Protein AF-A0A915ZK61-F1 (afdb_monomer_lite)

Structure (mmCIF, N/CA/C/O backbone):
data_AF-A0A915ZK61-F1
#
_entry.id   AF-A0A915ZK61-F1
#
loop_
_atom_site.group_PDB
_atom_site.id
_atom_site.type_symbol
_atom_site.label_atom_id
_atom_site.label_alt_id
_atom_site.label_comp_id
_atom_site.label_asym_id
_atom_site.label_entity_id
_atom_site.label_seq_id
_atom_site.pdbx_PDB_ins_code
_atom_site.Cartn_x
_atom_site.Cartn_y
_atom_site.Cartn_z
_atom_site.occupancy
_atom_site.B_iso_or_equiv
_atom_site.auth_seq_id
_atom_site.auth_comp_id
_atom_site.auth_asym_id
_atom_site.auth_atom_id
_atom_site.pdbx_PDB_model_num
ATOM 1 N N . MET A 1 1 ? 5.274 -17.375 20.331 1.00 29.14 1 MET A N 1
ATOM 2 C CA . MET A 1 1 ? 4.907 -16.038 19.826 1.00 29.14 1 MET A CA 1
ATOM 3 C C . MET A 1 1 ? 5.538 -15.903 18.450 1.00 29.14 1 MET A C 1
ATOM 5 O O . MET A 1 1 ? 6.717 -15.604 18.362 1.00 29.14 1 MET A O 1
ATOM 9 N N . ALA A 1 2 ? 4.818 -16.296 17.400 1.00 23.20 2 ALA A N 1
ATOM 10 C CA . ALA A 1 2 ? 5.315 -16.210 16.030 1.00 23.20 2 ALA A CA 1
ATOM 11 C C . ALA A 1 2 ? 4.741 -14.930 15.417 1.00 23.20 2 ALA A C 1
ATOM 13 O O . ALA A 1 2 ? 3.568 -14.896 15.053 1.00 23.20 2 ALA A O 1
ATOM 14 N N . CYS A 1 3 ? 5.546 -13.868 15.374 1.00 29.58 3 CYS A N 1
ATOM 15 C CA . CYS A 1 3 ? 5.254 -12.721 14.522 1.00 29.58 3 CYS A CA 1
ATOM 16 C C . CYS A 1 3 ? 5.437 -13.195 13.081 1.00 29.58 3 CYS A C 1
ATOM 18 O O . CYS A 1 3 ? 6.565 -13.388 12.630 1.00 29.58 3 CYS A O 1
ATOM 20 N N . LEU A 1 4 ? 4.334 -13.447 12.377 1.00 30.41 4 LEU A N 1
ATOM 21 C CA . LEU A 1 4 ? 4.369 -13.606 10.928 1.00 30.41 4 LEU A CA 1
ATOM 22 C C . LEU A 1 4 ? 4.671 -12.226 10.335 1.00 30.41 4 LEU A C 1
ATOM 24 O O . LEU A 1 4 ? 3.764 -11.441 10.076 1.00 30.41 4 LEU A O 1
ATOM 28 N N . TYR A 1 5 ? 5.961 -11.933 10.175 1.00 35.56 5 TYR A N 1
ATOM 29 C CA . TYR A 1 5 ? 6.454 -10.869 9.312 1.00 35.56 5 TYR A CA 1
ATOM 30 C C . TYR A 1 5 ? 5.991 -11.184 7.888 1.00 35.56 5 TYR A C 1
ATOM 32 O O . TYR A 1 5 ? 6.559 -12.046 7.223 1.00 35.56 5 TYR A O 1
ATOM 40 N N . TYR A 1 6 ? 4.954 -10.502 7.412 1.00 38.72 6 TYR A N 1
ATOM 41 C CA . TYR A 1 6 ? 4.825 -10.291 5.978 1.00 38.72 6 TYR A CA 1
ATOM 42 C C . TYR A 1 6 ? 5.588 -9.013 5.676 1.00 38.72 6 TYR A C 1
ATOM 44 O O . TYR A 1 6 ? 5.065 -7.916 5.835 1.00 38.72 6 TYR A O 1
ATOM 52 N N . THR A 1 7 ? 6.856 -9.161 5.304 1.00 39.75 7 THR A N 1
ATOM 53 C CA . THR A 1 7 ? 7.629 -8.092 4.678 1.00 39.75 7 THR A CA 1
ATOM 54 C C . THR A 1 7 ? 6.931 -7.779 3.357 1.00 39.75 7 THR A C 1
ATOM 56 O O . THR A 1 7 ? 7.002 -8.558 2.409 1.00 39.75 7 THR A O 1
ATOM 59 N N . ILE A 1 8 ? 6.161 -6.692 3.320 1.00 45.03 8 ILE A N 1
ATOM 60 C CA . ILE A 1 8 ? 5.279 -6.355 2.190 1.00 45.03 8 ILE A CA 1
ATOM 61 C C . ILE A 1 8 ? 6.109 -5.960 0.952 1.00 45.03 8 ILE A C 1
ATOM 63 O O . ILE A 1 8 ? 5.572 -5.894 -0.152 1.00 45.03 8 ILE A O 1
ATOM 67 N N . ILE A 1 9 ? 7.427 -5.774 1.113 1.00 45.19 9 ILE A N 1
ATOM 68 C CA . ILE A 1 9 ? 8.371 -5.474 0.034 1.00 45.19 9 ILE A CA 1
ATOM 69 C C . ILE A 1 9 ? 9.619 -6.382 0.087 1.00 45.19 9 ILE A C 1
ATOM 71 O O . ILE A 1 9 ? 10.753 -5.914 0.037 1.00 45.19 9 ILE A O 1
ATOM 75 N N . THR A 1 10 ? 9.461 -7.704 0.187 1.00 47.31 10 THR A N 1
ATOM 76 C CA . THR A 1 10 ? 10.528 -8.624 -0.270 1.00 47.31 10 THR A CA 1
ATOM 77 C C . THR A 1 10 ? 10.504 -8.732 -1.794 1.00 47.31 10 THR A C 1
ATOM 79 O O . THR A 1 10 ? 9.443 -8.585 -2.401 1.00 47.31 10 THR A O 1
ATOM 82 N N . ALA A 1 11 ? 11.635 -9.041 -2.439 1.00 51.16 11 ALA A N 1
ATOM 83 C CA . ALA A 1 11 ? 11.685 -9.348 -3.880 1.00 51.16 11 ALA A CA 1
ATOM 84 C C . ALA A 1 11 ? 10.609 -10.379 -4.300 1.00 51.16 11 ALA A C 1
ATOM 86 O O . ALA A 1 11 ? 10.031 -10.305 -5.381 1.00 51.16 11 ALA A O 1
ATOM 87 N N . GLU A 1 12 ? 10.262 -11.281 -3.383 1.00 48.47 12 GLU A N 1
ATOM 88 C CA . GLU A 1 12 ? 9.195 -12.269 -3.524 1.00 48.47 12 GLU A CA 1
ATOM 89 C C . GLU A 1 12 ? 7.792 -11.642 -3.661 1.00 48.47 12 GLU A C 1
ATOM 91 O O . GLU A 1 12 ? 7.000 -12.088 -4.485 1.00 48.47 12 GLU A O 1
ATOM 96 N N . SER A 1 13 ? 7.487 -10.551 -2.951 1.00 51.62 13 SER A N 1
ATOM 97 C CA . SER A 1 13 ? 6.223 -9.809 -3.114 1.00 51.62 13 SER A CA 1
ATOM 98 C C . SER A 1 13 ? 6.107 -9.124 -4.486 1.00 51.62 13 SER A C 1
ATOM 100 O O . SER A 1 13 ? 5.014 -9.027 -5.050 1.00 51.62 13 SER A O 1
ATOM 102 N N . LEU A 1 14 ? 7.240 -8.695 -5.057 1.00 56.19 14 LEU A N 1
ATOM 103 C CA . LEU A 1 14 ? 7.306 -8.074 -6.381 1.00 56.19 14 LEU A CA 1
ATOM 104 C C . LEU A 1 14 ? 7.177 -9.102 -7.512 1.00 56.19 14 LEU A C 1
ATOM 106 O O . LEU A 1 14 ? 6.737 -8.735 -8.599 1.00 56.19 14 LEU A O 1
ATOM 110 N N . SER A 1 15 ? 7.458 -10.385 -7.249 1.00 60.44 15 SER A N 1
ATOM 111 C CA . SER A 1 15 ? 7.315 -11.470 -8.235 1.00 60.44 15 SER A CA 1
ATOM 112 C C . SER A 1 15 ? 5.877 -11.664 -8.741 1.00 60.44 15 SER A C 1
ATOM 114 O O . SER A 1 15 ? 5.665 -12.178 -9.837 1.00 60.44 15 SER A O 1
ATOM 116 N N . PHE A 1 16 ? 4.878 -11.200 -7.981 1.00 59.12 16 PHE A N 1
ATOM 117 C CA . PHE A 1 16 ? 3.465 -11.252 -8.367 1.00 59.12 16 PHE A CA 1
ATOM 118 C C . PHE A 1 16 ? 3.020 -10.063 -9.233 1.00 59.12 16 PHE A C 1
ATOM 120 O O . PHE A 1 16 ? 1.857 -10.011 -9.651 1.00 59.12 16 PHE A O 1
ATOM 127 N N . ARG A 1 17 ? 3.898 -9.085 -9.503 1.00 63.56 17 ARG A N 1
ATOM 128 C CA . ARG A 1 17 ? 3.565 -7.965 -10.391 1.00 63.56 17 ARG A CA 1
ATOM 129 C C . ARG A 1 17 ? 3.539 -8.424 -11.844 1.00 63.56 17 ARG A C 1
ATOM 131 O O . ARG A 1 17 ? 4.288 -9.297 -12.273 1.00 63.56 17 ARG A O 1
ATOM 138 N N . ARG A 1 18 ? 2.654 -7.804 -12.626 1.00 66.62 18 ARG A N 1
ATOM 139 C CA . ARG A 1 18 ? 2.658 -7.983 -14.078 1.00 66.62 18 ARG A CA 1
ATOM 140 C C . ARG A 1 18 ? 3.937 -7.366 -14.631 1.00 66.62 18 ARG A C 1
ATOM 142 O O . ARG A 1 18 ? 4.193 -6.192 -14.387 1.00 66.62 18 ARG A O 1
ATOM 149 N N . VAL A 1 19 ? 4.707 -8.170 -15.356 1.00 74.50 19 VAL A N 1
ATOM 150 C CA . VAL A 1 19 ? 5.895 -7.711 -16.079 1.00 74.50 19 VAL A CA 1
ATOM 151 C C . VAL A 1 19 ? 5.454 -6.764 -17.190 1.00 74.50 19 VAL A C 1
ATOM 153 O O . VAL A 1 19 ? 4.465 -7.039 -17.881 1.00 74.50 19 VAL A O 1
ATOM 156 N N . ASP A 1 20 ? 6.173 -5.656 -17.339 1.00 80.56 20 ASP A N 1
ATOM 157 C CA . ASP A 1 20 ? 5.897 -4.685 -18.387 1.00 80.56 20 ASP A CA 1
ATOM 158 C C . ASP A 1 20 ? 6.137 -5.270 -19.794 1.00 80.56 20 ASP A C 1
ATOM 160 O O . ASP A 1 20 ? 6.911 -6.217 -19.985 1.00 80.56 20 ASP A O 1
ATOM 164 N N . LYS A 1 21 ? 5.425 -4.737 -20.792 1.00 84.25 21 LYS A N 1
ATOM 165 C CA . LYS A 1 21 ? 5.489 -5.239 -22.170 1.00 84.25 21 LYS A CA 1
ATOM 166 C C . LYS A 1 21 ? 6.867 -5.031 -22.790 1.00 84.25 21 LYS A C 1
ATOM 168 O O . LYS A 1 21 ? 7.324 -5.938 -23.480 1.00 84.25 21 LYS A O 1
ATOM 173 N N . GLU A 1 22 ? 7.531 -3.914 -22.503 1.00 87.12 22 GLU A N 1
ATOM 174 C CA . GLU A 1 22 ? 8.856 -3.609 -23.058 1.00 87.12 22 GLU A CA 1
ATOM 175 C C . GLU A 1 22 ? 9.901 -4.613 -22.560 1.00 87.12 22 GLU A C 1
ATOM 177 O O . GLU A 1 22 ? 10.658 -5.189 -23.342 1.00 87.12 22 GLU A O 1
ATOM 182 N N . VAL A 1 23 ? 9.872 -4.918 -21.258 1.00 86.25 23 VAL A N 1
ATOM 183 C CA . VAL A 1 23 ? 10.745 -5.935 -20.654 1.00 86.25 23 VAL A CA 1
ATOM 184 C C . VAL A 1 23 ? 10.486 -7.298 -21.293 1.00 86.25 23 VAL A C 1
ATOM 186 O O . VAL A 1 23 ? 11.421 -8.007 -21.658 1.00 86.25 23 VAL A O 1
ATOM 189 N N . ARG A 1 24 ? 9.216 -7.667 -21.497 1.00 89.06 24 ARG A N 1
ATOM 190 C CA . ARG A 1 24 ? 8.872 -8.928 -22.165 1.00 89.06 24 ARG A CA 1
ATOM 191 C C . ARG A 1 24 ? 9.427 -8.996 -23.590 1.00 89.06 24 ARG A C 1
ATOM 193 O O . ARG A 1 24 ? 9.939 -10.045 -23.975 1.00 89.06 24 ARG A O 1
ATOM 200 N N . GLU A 1 25 ? 9.294 -7.931 -24.372 1.00 92.44 25 GLU A N 1
ATOM 201 C CA . GLU A 1 25 ? 9.797 -7.872 -25.750 1.00 92.44 25 GLU A CA 1
ATOM 202 C C . GLU A 1 25 ? 11.319 -8.012 -25.797 1.00 92.44 25 GLU A C 1
ATOM 204 O O . GLU A 1 25 ? 11.828 -8.827 -26.565 1.00 92.44 25 GLU A O 1
ATOM 209 N N . LYS A 1 26 ? 12.026 -7.346 -24.883 1.00 90.56 26 LYS A N 1
ATOM 210 C CA . LYS A 1 26 ? 13.478 -7.458 -24.736 1.00 90.56 26 LYS A CA 1
ATOM 211 C C . LYS A 1 26 ? 13.946 -8.887 -24.447 1.00 90.56 26 LYS A C 1
ATOM 213 O O . LYS A 1 26 ? 14.861 -9.388 -25.096 1.00 90.56 26 LYS A O 1
ATOM 218 N N . TYR A 1 27 ? 13.285 -9.592 -23.528 1.00 91.69 27 TYR A N 1
ATOM 219 C CA . TYR A 1 27 ? 13.593 -11.007 -23.277 1.00 91.69 27 TYR A CA 1
ATOM 220 C C . TYR A 1 27 ? 13.299 -11.890 -24.498 1.00 91.69 27 TYR A C 1
ATOM 222 O O . TYR A 1 27 ? 14.053 -12.819 -24.778 1.00 91.69 27 TYR A O 1
ATOM 230 N N . LEU A 1 28 ? 12.230 -11.603 -25.250 1.00 92.88 28 LEU A N 1
ATOM 231 C CA . LEU A 1 28 ? 11.926 -12.329 -26.487 1.00 92.88 28 LEU A CA 1
ATOM 232 C C . LEU A 1 28 ? 12.993 -12.115 -27.568 1.00 92.88 28 LEU A C 1
ATOM 234 O O . LEU A 1 28 ? 13.249 -13.044 -28.331 1.00 92.88 28 LEU A O 1
ATOM 238 N N . GLU A 1 29 ? 13.606 -10.934 -27.647 1.00 94.69 29 GLU A N 1
ATOM 239 C CA . GLU A 1 29 ? 14.750 -10.678 -28.531 1.00 94.69 29 GLU A CA 1
ATOM 240 C C . GLU A 1 29 ? 15.988 -11.460 -28.093 1.00 94.69 29 GLU A C 1
ATOM 242 O O . GLU A 1 29 ? 16.527 -12.218 -28.895 1.00 94.69 29 GLU A O 1
ATOM 247 N N . LEU A 1 30 ? 16.345 -11.419 -26.806 1.00 93.31 30 LEU A N 1
ATOM 248 C CA . LEU A 1 30 ? 17.466 -12.203 -26.272 1.00 93.31 30 LEU A CA 1
ATOM 249 C C . LEU A 1 30 ? 17.302 -13.706 -26.557 1.00 93.31 30 LEU A C 1
ATOM 251 O O . LEU A 1 30 ? 18.262 -14.392 -26.910 1.00 93.31 30 LEU A O 1
ATOM 255 N N . PHE A 1 31 ? 16.079 -14.234 -26.473 1.00 94.81 31 PHE A N 1
ATOM 256 C CA . PHE A 1 31 ? 15.812 -15.629 -26.836 1.00 94.81 31 PHE A CA 1
ATOM 257 C C . PHE A 1 31 ? 15.965 -15.909 -28.334 1.00 94.81 31 PHE A C 1
ATOM 259 O O . PHE A 1 31 ? 16.418 -16.996 -28.696 1.00 94.81 31 PHE A O 1
ATOM 266 N N . LYS A 1 32 ? 15.620 -14.959 -29.214 1.00 94.50 32 LYS A N 1
ATOM 267 C CA . LYS A 1 32 ? 15.866 -15.091 -30.662 1.00 94.50 32 LYS A CA 1
ATOM 268 C C . LYS A 1 32 ? 17.360 -15.089 -30.980 1.00 94.50 32 LYS A C 1
ATOM 270 O O . LYS A 1 32 ? 17.774 -15.826 -31.871 1.00 94.50 32 LYS A O 1
ATOM 275 N N . ASP A 1 33 ? 18.146 -14.347 -30.208 1.00 93.56 33 ASP A N 1
ATOM 276 C CA . ASP A 1 33 ? 19.605 -14.270 -30.334 1.00 93.56 33 ASP A CA 1
ATOM 277 C C . ASP A 1 33 ? 20.328 -15.494 -29.735 1.00 93.56 33 ASP A C 1
ATOM 279 O O . ASP A 1 33 ? 21.553 -15.600 -29.784 1.00 93.56 33 ASP A O 1
ATOM 283 N N . GLY A 1 34 ? 19.572 -16.467 -29.210 1.00 93.38 34 GLY A N 1
ATOM 284 C CA . GLY A 1 34 ? 20.092 -17.742 -28.720 1.00 93.38 34 GLY A CA 1
ATOM 285 C C . GLY A 1 34 ? 20.461 -17.746 -27.238 1.00 93.38 34 GLY A C 1
ATOM 286 O O . GLY A 1 34 ? 21.055 -18.717 -26.764 1.00 93.38 34 GLY A O 1
ATOM 287 N N . HIS A 1 35 ? 20.097 -16.707 -26.480 1.00 94.12 35 HIS A N 1
ATOM 288 C CA . HIS A 1 35 ? 20.297 -16.716 -25.037 1.00 94.12 35 HIS A CA 1
ATOM 289 C C . HIS A 1 35 ? 19.396 -17.755 -24.358 1.00 94.12 35 HIS A C 1
ATOM 291 O O . HIS A 1 35 ? 18.205 -17.888 -24.636 1.00 94.12 35 HIS A O 1
ATOM 297 N N . SER A 1 36 ? 19.969 -18.467 -23.392 1.00 94.12 36 SER A N 1
ATOM 298 C CA . SER A 1 36 ? 19.208 -19.232 -22.404 1.00 94.12 36 SER A CA 1
ATOM 299 C C . SER A 1 36 ? 18.469 -18.294 -21.432 1.00 94.12 36 SER A C 1
ATOM 301 O O . SER A 1 36 ? 18.888 -17.144 -21.271 1.00 94.12 36 SER A O 1
ATOM 303 N N . PRO A 1 37 ? 17.441 -18.774 -20.706 1.00 90.81 37 PRO A N 1
ATOM 304 C CA . PRO A 1 37 ? 16.779 -18.002 -19.650 1.00 90.81 37 PRO A CA 1
ATOM 305 C C . PRO A 1 37 ? 17.747 -17.396 -18.628 1.00 90.81 37 PRO A C 1
ATOM 307 O O . PRO A 1 37 ? 17.611 -16.229 -18.279 1.00 90.81 37 PRO A O 1
ATOM 310 N N . ALA A 1 38 ? 18.762 -18.156 -18.207 1.00 89.00 38 ALA A N 1
ATOM 311 C CA . ALA A 1 38 ? 19.761 -17.680 -17.254 1.00 89.00 38 ALA A CA 1
ATOM 312 C C . ALA A 1 38 ? 20.643 -16.577 -17.855 1.00 89.00 38 ALA A C 1
ATOM 314 O O . ALA A 1 38 ? 20.819 -15.528 -17.250 1.00 89.00 38 ALA A O 1
ATOM 315 N N . SER A 1 39 ? 21.160 -16.770 -19.073 1.00 90.44 39 SER A N 1
ATOM 316 C CA . SER A 1 39 ? 22.000 -15.753 -19.721 1.00 90.44 39 SER A CA 1
ATOM 317 C C . SER A 1 39 ? 21.226 -14.487 -20.088 1.00 90.44 39 SER A C 1
ATOM 319 O O . SER A 1 39 ? 21.786 -13.406 -19.995 1.00 90.44 39 SER A O 1
ATOM 321 N N . ALA A 1 40 ? 19.956 -14.604 -20.487 1.00 91.62 40 ALA A N 1
ATOM 322 C CA . ALA A 1 40 ? 19.115 -13.442 -20.766 1.00 91.62 40 ALA A CA 1
ATOM 323 C C . ALA A 1 40 ? 18.862 -12.619 -19.492 1.00 91.62 40 ALA A C 1
ATOM 325 O O . ALA A 1 40 ? 18.894 -11.394 -19.539 1.00 91.62 40 ALA A O 1
ATOM 326 N N . MET A 1 41 ? 18.671 -13.298 -18.354 1.00 89.31 41 MET A N 1
ATOM 327 C CA . MET A 1 41 ? 18.539 -12.655 -17.047 1.00 89.31 41 MET A CA 1
ATOM 328 C C . MET A 1 41 ? 19.805 -11.887 -16.667 1.00 89.31 41 MET A C 1
ATOM 330 O O . MET A 1 41 ? 19.709 -10.701 -16.378 1.00 89.31 41 MET A O 1
ATOM 334 N N . TYR A 1 42 ? 20.982 -12.517 -16.758 1.00 88.44 42 TYR A N 1
ATOM 335 C CA . TYR A 1 42 ? 22.250 -11.849 -16.440 1.00 88.44 42 TYR A CA 1
ATOM 336 C C . TYR A 1 42 ? 22.528 -10.642 -17.337 1.00 88.44 42 TYR A C 1
ATOM 338 O O . TYR A 1 42 ? 22.931 -9.599 -16.842 1.00 88.44 42 TYR A O 1
ATOM 346 N N . VAL A 1 43 ? 22.266 -10.751 -18.644 1.00 89.19 43 VAL A N 1
ATOM 347 C CA . VAL A 1 43 ? 22.421 -9.616 -19.570 1.00 89.19 43 VAL A CA 1
ATOM 348 C C . VAL A 1 43 ? 21.498 -8.466 -19.171 1.00 89.19 43 VAL A C 1
ATOM 350 O O . VAL A 1 43 ? 21.923 -7.315 -19.146 1.00 89.19 43 VAL A O 1
ATOM 353 N N . HIS A 1 44 ? 20.247 -8.768 -18.819 1.00 86.25 44 HIS A N 1
ATOM 354 C CA . HIS A 1 44 ? 19.302 -7.743 -18.401 1.00 86.25 44 HIS A CA 1
ATOM 355 C C . HIS A 1 44 ? 19.681 -7.092 -17.062 1.00 86.25 44 HIS A C 1
ATOM 357 O O . HIS A 1 44 ? 19.552 -5.876 -16.920 1.00 86.25 44 HIS A O 1
ATOM 363 N N . GLU A 1 45 ? 20.150 -7.883 -16.095 1.00 82.75 45 GLU A N 1
ATOM 364 C CA . GLU A 1 45 ? 20.662 -7.393 -14.811 1.00 82.75 45 GLU A CA 1
ATOM 365 C C . GLU A 1 45 ? 21.878 -6.481 -15.014 1.00 82.75 45 GLU A C 1
ATOM 367 O O . GLU A 1 45 ? 21.885 -5.359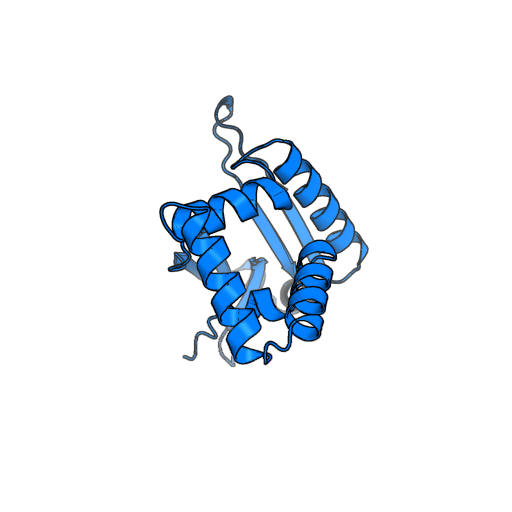 -14.509 1.00 82.75 45 GLU A O 1
ATOM 372 N N . ASP A 1 46 ? 22.859 -6.900 -15.817 1.00 85.12 46 ASP A N 1
ATOM 373 C CA . ASP A 1 46 ? 24.052 -6.102 -16.119 1.00 85.12 46 ASP A CA 1
ATOM 374 C C . ASP A 1 46 ? 23.693 -4.770 -16.789 1.00 85.12 46 ASP A C 1
ATOM 376 O O . ASP A 1 46 ? 24.230 -3.724 -16.429 1.00 85.12 46 ASP A O 1
ATOM 380 N N . GLU A 1 47 ? 22.752 -4.761 -17.733 1.00 85.12 47 GLU A N 1
ATOM 381 C CA . GLU A 1 47 ? 22.282 -3.523 -18.365 1.00 85.12 47 GLU A CA 1
ATOM 382 C C . GLU A 1 47 ? 21.588 -2.580 -17.375 1.00 85.12 47 GLU A C 1
ATOM 384 O O . GLU A 1 47 ? 21.774 -1.361 -17.453 1.00 85.12 47 GLU A O 1
ATOM 389 N N . LEU A 1 48 ? 20.800 -3.123 -16.439 1.00 78.94 48 LEU A N 1
ATOM 390 C CA . LEU A 1 48 ? 20.186 -2.334 -15.371 1.00 78.94 48 LEU A CA 1
ATOM 391 C C . LEU A 1 48 ? 21.270 -1.727 -14.476 1.00 78.94 48 LEU A C 1
ATOM 393 O O . LEU A 1 48 ? 21.248 -0.515 -14.255 1.00 78.94 48 LEU A O 1
ATOM 397 N N . HIS A 1 49 ? 22.261 -2.519 -14.057 1.00 75.44 49 HIS A N 1
ATOM 39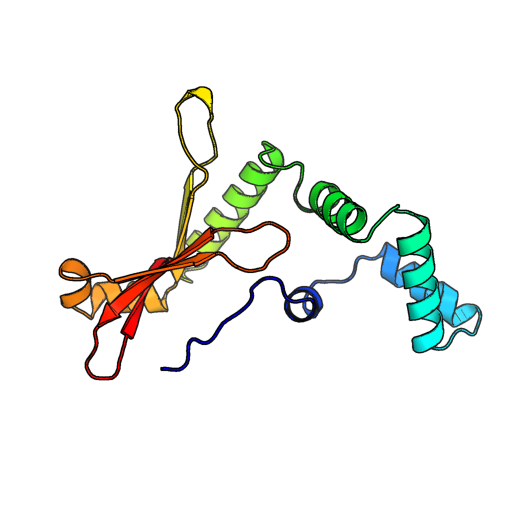8 C CA . HIS A 1 49 ? 23.394 -2.042 -13.261 1.00 75.44 49 HIS A CA 1
ATOM 399 C C . HIS A 1 49 ? 24.280 -1.039 -14.014 1.00 75.44 49 HIS A C 1
ATOM 401 O O . HIS A 1 49 ? 24.811 -0.128 -13.397 1.00 75.44 49 HIS A O 1
ATOM 407 N N . LEU A 1 50 ? 24.423 -1.136 -15.337 1.00 78.69 50 LEU A N 1
ATOM 408 C CA . LEU A 1 50 ? 25.158 -0.147 -16.138 1.00 78.69 50 LEU A CA 1
ATOM 409 C C . LEU A 1 50 ? 24.392 1.178 -16.287 1.00 78.69 50 LEU A C 1
ATOM 411 O O . LEU A 1 50 ? 24.999 2.228 -16.498 1.00 78.69 50 LEU A O 1
ATOM 415 N N . SER A 1 51 ? 23.061 1.148 -16.178 1.00 75.06 51 SER A N 1
ATOM 416 C CA . SER A 1 51 ? 22.199 2.332 -16.306 1.00 75.06 51 SER A CA 1
ATOM 417 C C . SER A 1 51 ? 22.089 3.185 -15.028 1.00 75.06 51 SER A C 1
ATOM 419 O O . SER A 1 51 ? 21.522 4.289 -15.054 1.00 75.06 51 SER A O 1
ATOM 421 N N . THR A 1 52 ? 22.611 2.686 -13.903 1.00 69.62 52 THR A N 1
ATOM 422 C CA . THR A 1 52 ? 22.515 3.308 -12.571 1.00 69.62 52 THR A CA 1
ATOM 423 C C . THR A 1 52 ? 23.793 3.119 -11.767 1.00 69.62 52 THR A C 1
ATOM 425 O O . THR A 1 52 ? 24.443 2.093 -11.865 1.00 69.62 52 THR A O 1
ATOM 428 N N . THR A 1 53 ? 24.151 4.081 -10.921 1.00 70.00 53 THR A N 1
ATOM 429 C CA . THR A 1 53 ? 25.421 4.030 -10.175 1.00 70.00 53 THR A CA 1
ATOM 430 C C . THR A 1 53 ? 25.364 3.045 -9.001 1.00 70.00 53 THR A C 1
ATOM 432 O O . THR A 1 53 ? 26.397 2.583 -8.520 1.00 70.00 53 THR A O 1
ATOM 435 N N . ASN A 1 54 ? 24.158 2.745 -8.509 1.00 73.62 54 ASN A N 1
ATOM 436 C CA . ASN A 1 54 ? 23.895 1.803 -7.427 1.00 73.62 54 ASN A CA 1
ATOM 437 C C . ASN A 1 54 ? 22.446 1.272 -7.490 1.00 73.62 54 ASN A C 1
ATOM 439 O O . ASN A 1 54 ? 21.566 1.885 -8.097 1.00 73.62 54 ASN A O 1
ATOM 443 N N . ASP A 1 55 ? 22.184 0.153 -6.810 1.00 70.75 55 ASP A N 1
ATOM 444 C CA . ASP A 1 55 ? 20.856 -0.489 -6.754 1.00 70.75 55 ASP A CA 1
ATOM 445 C C . ASP A 1 55 ? 19.783 0.414 -6.121 1.00 70.75 55 ASP A C 1
ATOM 447 O O . ASP A 1 55 ? 18.589 0.305 -6.399 1.00 70.75 55 ASP A O 1
ATOM 451 N N . GLN A 1 56 ? 20.217 1.343 -5.274 1.00 67.94 56 GLN A N 1
ATOM 452 C CA . GLN A 1 56 ? 19.370 2.314 -4.595 1.00 67.94 56 GLN A CA 1
ATOM 453 C C . GLN A 1 56 ? 18.761 3.331 -5.578 1.00 67.94 56 GLN A C 1
ATOM 455 O O . GLN A 1 56 ? 17.558 3.583 -5.531 1.00 67.94 56 GLN A O 1
ATOM 460 N N . GLU A 1 57 ? 19.545 3.848 -6.523 1.00 72.94 57 GLU A N 1
ATOM 461 C CA . GLU A 1 57 ? 19.085 4.718 -7.609 1.00 72.94 57 GLU A CA 1
ATOM 462 C C . GLU A 1 57 ? 18.120 3.986 -8.543 1.00 72.94 57 GLU A C 1
ATOM 464 O O . GLU A 1 57 ? 17.165 4.587 -9.037 1.00 72.94 57 GLU A O 1
ATOM 469 N N . LEU A 1 58 ? 18.333 2.686 -8.773 1.00 73.25 58 LEU A N 1
ATOM 470 C CA . LEU A 1 58 ? 17.448 1.866 -9.600 1.00 73.25 58 LEU A CA 1
ATOM 471 C C . LEU A 1 58 ? 16.048 1.761 -8.982 1.00 73.25 58 LEU A C 1
ATOM 473 O O . LEU A 1 58 ? 15.036 1.964 -9.658 1.00 73.25 58 LEU A O 1
ATOM 477 N N . ILE A 1 59 ? 15.995 1.507 -7.676 1.00 70.56 59 ILE A N 1
ATOM 478 C CA . ILE A 1 59 ? 14.755 1.423 -6.903 1.00 70.56 59 ILE A CA 1
ATOM 479 C C . ILE A 1 59 ? 14.047 2.788 -6.838 1.00 70.56 59 ILE A C 1
ATOM 481 O O . ILE A 1 59 ? 12.817 2.855 -6.932 1.00 70.56 59 ILE A O 1
ATOM 485 N N . GLU A 1 60 ? 14.796 3.884 -6.703 1.00 70.62 60 GLU A N 1
ATOM 486 C CA . GLU A 1 60 ? 14.240 5.242 -6.713 1.00 70.62 60 GLU A CA 1
ATOM 487 C C . GLU A 1 60 ? 13.673 5.627 -8.086 1.00 70.62 60 GLU A C 1
ATOM 489 O O . GLU A 1 60 ? 12.521 6.057 -8.155 1.00 70.62 60 GLU A O 1
ATOM 494 N N . LYS A 1 61 ? 14.404 5.370 -9.180 1.00 74.44 61 LYS A N 1
ATOM 495 C CA . LYS A 1 61 ? 13.908 5.579 -10.553 1.00 74.44 61 LYS A CA 1
ATOM 496 C C . LYS A 1 61 ? 12.648 4.768 -10.837 1.00 74.44 61 LYS A C 1
ATOM 498 O O . LYS A 1 61 ? 11.690 5.296 -11.396 1.00 74.44 61 LYS A O 1
ATOM 503 N N . TYR A 1 62 ? 12.629 3.494 -10.440 1.00 73.25 62 TYR A N 1
ATOM 504 C CA . TYR A 1 62 ? 11.443 2.649 -10.580 1.00 73.25 62 TYR A CA 1
ATOM 505 C C . TYR A 1 62 ? 10.235 3.257 -9.862 1.00 73.25 62 TYR A C 1
ATOM 507 O O . TYR A 1 62 ? 9.140 3.329 -10.419 1.00 73.25 62 TYR A O 1
ATOM 515 N N . ARG A 1 63 ? 10.433 3.721 -8.623 1.00 66.81 63 ARG A N 1
ATOM 516 C CA . ARG A 1 63 ? 9.369 4.322 -7.822 1.00 66.81 63 ARG A CA 1
ATOM 517 C C . ARG A 1 63 ? 8.853 5.613 -8.440 1.00 66.81 63 ARG A C 1
ATOM 519 O O . ARG A 1 63 ? 7.640 5.778 -8.505 1.00 66.81 63 ARG A O 1
ATOM 526 N N . ASP A 1 64 ? 9.734 6.492 -8.894 1.00 70.81 64 ASP A N 1
ATOM 527 C CA . ASP A 1 64 ? 9.320 7.750 -9.512 1.00 70.81 64 ASP A CA 1
ATOM 528 C C . ASP A 1 64 ? 8.521 7.506 -10.800 1.00 70.81 64 ASP A C 1
ATOM 530 O O . ASP A 1 64 ? 7.506 8.167 -11.017 1.00 70.81 64 ASP A O 1
ATOM 534 N N . ASN A 1 65 ? 8.909 6.506 -11.600 1.00 71.56 65 ASN A N 1
ATOM 535 C CA . ASN A 1 65 ? 8.197 6.137 -12.825 1.00 71.56 65 ASN A CA 1
ATOM 536 C C . ASN A 1 65 ? 6.825 5.502 -12.548 1.00 71.56 65 ASN A C 1
ATOM 538 O O . ASN A 1 65 ? 5.835 5.861 -13.180 1.00 71.56 65 ASN A O 1
ATOM 542 N N . GLU A 1 66 ? 6.749 4.565 -11.602 1.00 69.06 66 GLU A N 1
ATOM 543 C CA . GLU A 1 66 ? 5.522 3.802 -11.348 1.00 69.06 66 GLU A CA 1
ATOM 544 C C . GLU A 1 66 ? 4.574 4.497 -10.369 1.00 69.06 66 GLU A C 1
ATOM 546 O O . GLU A 1 66 ? 3.358 4.486 -10.542 1.00 69.06 66 GLU A O 1
ATOM 551 N N . LEU A 1 67 ? 5.107 5.054 -9.287 1.00 66.00 67 LEU A N 1
ATOM 552 C CA . LEU A 1 67 ? 4.337 5.575 -8.156 1.00 66.00 67 LEU A CA 1
ATOM 553 C C . LEU A 1 67 ? 4.337 7.108 -8.098 1.00 66.00 67 LEU A C 1
ATOM 555 O O . LEU A 1 67 ? 3.509 7.671 -7.382 1.00 66.00 67 LEU A O 1
ATOM 559 N N . GLY A 1 68 ? 5.205 7.773 -8.866 1.00 66.75 68 GLY A N 1
ATOM 560 C CA . GLY A 1 68 ? 5.419 9.216 -8.810 1.00 66.75 68 GLY A CA 1
ATOM 561 C C . GLY A 1 68 ? 6.394 9.628 -7.703 1.00 66.75 68 GLY A C 1
ATOM 562 O O . GLY A 1 68 ? 6.758 8.831 -6.835 1.00 66.75 68 GLY A O 1
ATOM 563 N N . GLY A 1 69 ? 6.798 10.902 -7.728 1.00 66.12 69 GLY A N 1
ATOM 564 C CA . GLY A 1 69 ? 7.757 11.464 -6.774 1.00 66.12 69 GLY A CA 1
ATOM 565 C C . GLY A 1 69 ? 7.345 11.287 -5.308 1.00 66.12 69 GLY A C 1
ATOM 566 O O . GLY A 1 69 ? 6.158 11.252 -4.969 1.00 66.12 69 GLY A O 1
ATOM 567 N N . ARG A 1 70 ? 8.334 11.215 -4.407 1.00 62.38 70 ARG A N 1
ATOM 568 C CA . ARG A 1 70 ? 8.109 11.146 -2.949 1.00 62.38 70 ARG A CA 1
ATOM 569 C C . ARG A 1 70 ? 7.233 12.322 -2.489 1.00 62.38 70 ARG A C 1
ATOM 571 O O . ARG A 1 70 ? 7.615 13.476 -2.648 1.00 62.38 70 ARG A O 1
ATOM 578 N N . ASN A 1 71 ? 6.067 12.019 -1.909 1.00 66.44 71 ASN A N 1
ATOM 579 C CA . ASN A 1 71 ? 5.033 12.992 -1.511 1.00 66.44 71 ASN A CA 1
ATOM 580 C C . ASN A 1 71 ? 4.481 13.857 -2.665 1.00 66.44 71 ASN A C 1
ATOM 582 O O . ASN A 1 71 ? 3.944 14.937 -2.426 1.00 66.44 71 ASN A O 1
ATOM 586 N N . GLY A 1 72 ? 4.607 13.402 -3.912 1.00 70.75 72 GLY A N 1
ATOM 587 C CA . GLY A 1 72 ? 4.036 14.076 -5.072 1.00 70.75 72 GLY A CA 1
ATOM 588 C C . GLY A 1 72 ? 2.513 13.937 -5.124 1.00 70.75 72 GLY A C 1
ATOM 589 O O . GLY A 1 72 ? 1.961 12.902 -4.751 1.00 70.75 72 GLY A O 1
ATOM 590 N N . GLY A 1 73 ? 1.824 14.960 -5.639 1.00 77.06 73 GLY A N 1
ATOM 591 C CA . GLY A 1 73 ? 0.358 14.954 -5.747 1.00 77.06 73 GLY A CA 1
ATOM 592 C C . GLY A 1 73 ? -0.197 13.778 -6.561 1.00 77.06 73 GLY A C 1
ATOM 593 O O . GLY A 1 73 ? -1.235 13.226 -6.209 1.00 77.06 73 GLY A O 1
ATOM 594 N N . SER A 1 74 ? 0.525 13.320 -7.590 1.00 77.31 74 SER A N 1
ATOM 595 C CA . SER A 1 74 ? 0.137 12.149 -8.392 1.00 77.31 74 SER A CA 1
ATOM 596 C C . SER A 1 74 ? 0.136 10.842 -7.589 1.00 77.31 74 SER A C 1
ATOM 598 O O . SER A 1 74 ? -0.727 9.991 -7.803 1.00 77.31 74 SER A O 1
ATOM 600 N N . MET A 1 75 ? 1.052 10.698 -6.627 1.00 82.06 75 MET A N 1
ATOM 601 C CA . MET A 1 75 ? 1.115 9.537 -5.736 1.00 82.06 75 MET A CA 1
ATOM 602 C C . MET A 1 75 ? -0.122 9.485 -4.829 1.00 82.06 75 MET A C 1
ATOM 604 O O . MET A 1 75 ? -0.774 8.444 -4.727 1.00 82.06 75 MET A O 1
ATOM 608 N N . PHE A 1 76 ? -0.503 10.623 -4.236 1.00 85.06 76 PHE A N 1
ATOM 609 C CA . PHE A 1 76 ? -1.704 10.722 -3.400 1.00 85.06 76 PHE A CA 1
ATOM 610 C C . PHE A 1 76 ? -3.000 10.566 -4.193 1.00 85.06 76 PHE A C 1
ATOM 612 O O . PHE A 1 76 ? -3.930 9.912 -3.717 1.00 85.06 76 PHE A O 1
ATOM 619 N N . GLN A 1 77 ? -3.048 11.079 -5.424 1.00 86.50 77 GLN A N 1
ATOM 620 C CA . GLN A 1 77 ? -4.179 10.866 -6.322 1.00 86.50 77 GLN A CA 1
ATOM 621 C C . GLN A 1 77 ? -4.388 9.370 -6.593 1.00 86.50 77 GLN A C 1
ATOM 623 O O . GLN A 1 77 ? -5.483 8.850 -6.372 1.00 86.50 77 GLN A O 1
ATOM 628 N N . ARG A 1 78 ? -3.323 8.647 -6.967 1.00 85.50 78 ARG A N 1
ATOM 629 C CA . ARG A 1 78 ? -3.387 7.197 -7.196 1.00 85.50 78 ARG A CA 1
ATOM 630 C C . ARG A 1 78 ? -3.748 6.423 -5.926 1.00 85.50 78 ARG A C 1
ATOM 632 O O . ARG A 1 78 ? -4.536 5.482 -5.982 1.00 85.50 78 ARG A O 1
ATOM 639 N N . LEU A 1 79 ? -3.205 6.806 -4.767 1.00 86.81 79 LEU A N 1
ATOM 640 C CA . LEU A 1 79 ? -3.586 6.192 -3.490 1.00 86.81 79 LEU A CA 1
ATOM 641 C C . LEU A 1 79 ? -5.064 6.416 -3.168 1.00 86.81 79 LEU A C 1
ATOM 643 O O . LEU A 1 79 ? -5.722 5.498 -2.687 1.00 86.81 79 LEU A O 1
ATOM 64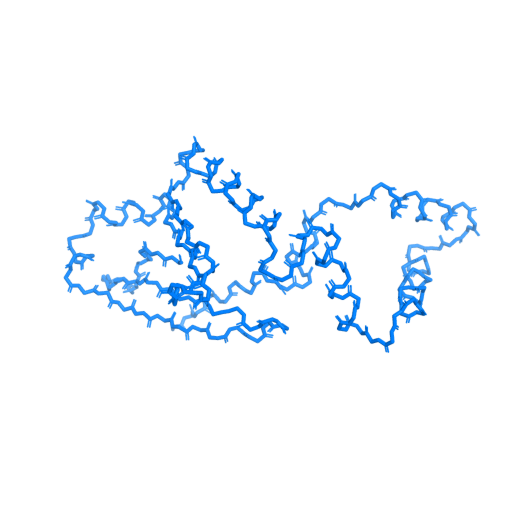7 N N . THR A 1 80 ? -5.593 7.603 -3.456 1.00 91.31 80 THR A N 1
ATOM 648 C CA . THR A 1 80 ? -7.009 7.927 -3.253 1.00 91.31 80 THR A CA 1
ATOM 649 C C . THR A 1 80 ? -7.903 7.034 -4.109 1.00 91.31 80 THR A C 1
ATOM 651 O O . THR A 1 80 ? -8.880 6.484 -3.603 1.00 91.31 80 THR A O 1
ATOM 654 N N . GLU A 1 81 ? -7.548 6.823 -5.379 1.00 91.25 81 GLU A N 1
ATOM 655 C CA . GLU A 1 81 ? -8.244 5.886 -6.273 1.00 91.25 81 GLU A CA 1
ATOM 656 C C . GLU A 1 81 ? -8.240 4.460 -5.701 1.00 91.25 81 GLU A C 1
ATOM 658 O O . GLU A 1 81 ? -9.299 3.857 -5.535 1.00 91.25 81 GLU A O 1
ATOM 663 N N . ILE A 1 82 ? -7.071 3.959 -5.289 1.00 89.38 82 ILE A N 1
ATOM 664 C CA . ILE A 1 82 ? -6.928 2.614 -4.707 1.00 89.38 82 ILE A CA 1
ATOM 665 C C . ILE A 1 82 ? -7.744 2.467 -3.412 1.00 89.38 82 ILE A C 1
ATOM 667 O O . ILE A 1 82 ? -8.374 1.431 -3.188 1.00 89.38 82 ILE A O 1
ATOM 671 N N . VAL A 1 83 ? -7.749 3.485 -2.549 1.00 92.25 83 VAL A N 1
ATOM 672 C CA . VAL A 1 83 ? -8.528 3.491 -1.300 1.00 92.25 83 VAL A CA 1
ATOM 673 C C . VAL A 1 83 ? -10.025 3.458 -1.592 1.00 92.25 83 VAL A C 1
ATOM 675 O O . VAL A 1 83 ? -10.756 2.701 -0.949 1.00 92.25 83 VAL A O 1
ATOM 678 N N . ASN A 1 84 ? -10.484 4.223 -2.581 1.00 94.38 84 ASN A N 1
ATOM 679 C CA . ASN A 1 84 ? -11.880 4.212 -3.004 1.00 94.38 84 ASN A CA 1
ATOM 680 C C . ASN A 1 84 ? -12.282 2.844 -3.564 1.00 94.38 84 ASN A C 1
ATOM 682 O O . ASN A 1 84 ? -13.298 2.290 -3.141 1.00 94.38 84 ASN A O 1
ATOM 686 N N . ASP A 1 85 ? -11.463 2.250 -4.430 1.00 94.88 85 ASP A N 1
ATOM 687 C CA . ASP A 1 85 ? -11.697 0.905 -4.963 1.00 94.88 85 ASP A CA 1
ATOM 688 C C . ASP A 1 85 ? -11.746 -0.147 -3.850 1.00 94.88 85 ASP A C 1
ATOM 690 O O . ASP A 1 85 ? -12.639 -1.001 -3.819 1.00 94.88 85 ASP A O 1
ATOM 694 N N . PHE A 1 86 ? -10.827 -0.067 -2.884 1.00 92.12 86 PHE A N 1
ATOM 695 C CA . PHE A 1 86 ? -10.811 -0.965 -1.733 1.00 92.12 86 PHE A CA 1
ATOM 696 C C . PHE A 1 86 ? -12.081 -0.827 -0.886 1.00 92.12 86 PHE A C 1
ATOM 698 O O . PHE A 1 86 ? -12.709 -1.840 -0.564 1.00 92.12 86 PHE A O 1
ATOM 705 N N . ASN A 1 87 ? -12.502 0.403 -0.586 1.00 93.25 87 ASN A N 1
ATOM 706 C CA . ASN A 1 87 ? -13.735 0.688 0.149 1.00 93.25 87 ASN A CA 1
ATOM 707 C C . ASN A 1 87 ? -14.979 0.163 -0.588 1.00 93.25 87 ASN A C 1
ATOM 709 O O . ASN A 1 87 ? -15.868 -0.419 0.035 1.00 93.25 87 ASN A O 1
ATOM 713 N N . ASN A 1 88 ? -15.010 0.292 -1.915 1.00 94.75 88 ASN A N 1
ATOM 714 C CA . ASN A 1 88 ? -16.108 -0.185 -2.757 1.00 94.75 88 ASN A CA 1
ATOM 715 C C . ASN A 1 88 ? -16.121 -1.712 -2.928 1.00 94.75 88 ASN A C 1
ATOM 717 O O . ASN A 1 88 ? -17.169 -2.300 -3.188 1.00 94.75 88 ASN A O 1
ATOM 721 N N . SER A 1 89 ? -14.981 -2.384 -2.744 1.00 92.19 89 SER A N 1
ATOM 722 C CA . SER A 1 89 ? -14.870 -3.840 -2.898 1.00 92.19 89 SER A CA 1
ATOM 723 C C . SER A 1 89 ? -15.561 -4.652 -1.791 1.00 92.19 89 SER A C 1
ATOM 725 O O . SER A 1 89 ? -15.659 -5.876 -1.898 1.00 92.19 89 SER A O 1
ATOM 727 N N . GLY A 1 90 ? -15.972 -4.009 -0.690 1.00 87.94 90 GLY A N 1
ATOM 728 C CA . GLY A 1 90 ? -16.526 -4.678 0.493 1.00 87.94 90 GLY A CA 1
ATOM 729 C C . GLY A 1 90 ? -15.509 -5.525 1.273 1.00 87.94 90 GLY A C 1
ATOM 730 O O . GLY A 1 90 ? -15.874 -6.210 2.228 1.00 87.94 90 GLY A O 1
ATOM 731 N N . ARG A 1 91 ? -14.223 -5.486 0.893 1.00 87.88 91 ARG A N 1
ATOM 732 C CA . ARG A 1 91 ? -13.141 -6.244 1.546 1.00 87.88 91 ARG A CA 1
ATOM 733 C C . ARG A 1 91 ? -12.675 -5.630 2.859 1.00 87.88 91 ARG A C 1
ATOM 735 O O . ARG A 1 91 ? -11.870 -6.252 3.549 1.00 87.88 91 ARG A O 1
ATOM 742 N N . GLY A 1 92 ? -13.153 -4.441 3.207 1.00 91.31 92 GLY A N 1
ATOM 743 C CA . GLY A 1 92 ? -12.739 -3.704 4.390 1.00 91.31 92 GLY A CA 1
ATOM 744 C C . GLY A 1 92 ? -13.068 -2.223 4.272 1.00 91.31 92 GLY A C 1
ATOM 745 O O . GLY A 1 92 ? -13.944 -1.831 3.504 1.00 91.31 92 GLY A O 1
ATOM 746 N N . LYS A 1 93 ? -12.356 -1.418 5.053 1.00 93.75 93 LYS A N 1
ATOM 747 C CA . LYS A 1 93 ? -12.363 0.040 5.012 1.00 93.75 93 LYS A CA 1
ATOM 748 C C . LYS A 1 93 ? -10.929 0.546 5.048 1.00 93.75 93 LYS A C 1
ATOM 750 O O . LYS A 1 93 ? -10.105 -0.027 5.751 1.00 93.75 93 LYS A O 1
ATOM 755 N N . ALA A 1 94 ? -10.637 1.613 4.330 1.00 93.69 94 ALA A N 1
ATOM 756 C CA . ALA A 1 94 ? -9.365 2.307 4.372 1.00 93.69 94 ALA A CA 1
ATOM 757 C C . ALA A 1 94 ? -9.596 3.820 4.365 1.00 93.69 94 ALA A C 1
ATOM 759 O O . ALA A 1 94 ? -10.554 4.311 3.761 1.00 93.69 94 ALA A O 1
ATOM 760 N N . ILE A 1 95 ? -8.716 4.546 5.047 1.00 92.19 95 ILE A N 1
ATOM 761 C CA . ILE A 1 95 ? -8.692 6.006 5.071 1.00 92.19 95 ILE A CA 1
ATOM 762 C C . ILE A 1 95 ? -7.271 6.500 4.823 1.00 92.19 95 ILE A C 1
ATOM 764 O O . ILE A 1 95 ? -6.304 5.928 5.325 1.00 92.19 95 ILE A O 1
ATOM 768 N N . LEU A 1 96 ? -7.172 7.570 4.043 1.00 90.88 96 LEU A N 1
ATOM 769 C CA . LEU A 1 96 ? -5.927 8.208 3.649 1.00 90.88 96 LEU A CA 1
ATOM 770 C C . LEU A 1 96 ? -5.909 9.650 4.159 1.00 90.88 96 LEU A C 1
ATOM 772 O O . LEU A 1 96 ? -6.868 10.396 3.968 1.00 90.88 96 LEU A O 1
ATOM 776 N N . GLN A 1 97 ? -4.797 10.035 4.770 1.00 87.56 97 GLN A N 1
ATOM 777 C CA . GLN A 1 97 ? -4.431 11.408 5.069 1.00 87.56 97 GLN A CA 1
ATOM 778 C C . GLN A 1 97 ? -3.146 11.736 4.315 1.00 87.56 97 GLN A C 1
ATOM 780 O O . GLN A 1 97 ? -2.101 11.123 4.542 1.00 87.56 97 GLN A O 1
ATOM 785 N N . GLU A 1 98 ? -3.230 12.724 3.433 1.00 88.00 98 GLU A N 1
ATOM 786 C CA . GLU A 1 98 ? -2.074 13.228 2.702 1.00 88.00 98 GLU A CA 1
ATOM 787 C C . GLU A 1 98 ? -1.109 13.976 3.626 1.00 88.00 98 GLU A C 1
ATOM 789 O O . GLU A 1 98 ? -1.506 14.601 4.617 1.00 88.00 98 GLU A O 1
ATOM 794 N N . TYR A 1 99 ? 0.172 13.928 3.271 1.00 84.88 99 TYR A N 1
ATOM 795 C CA . TYR A 1 99 ? 1.189 14.731 3.934 1.00 84.88 99 TYR A CA 1
ATOM 796 C C . TYR A 1 99 ? 0.985 16.214 3.614 1.00 84.88 99 TYR A C 1
ATOM 798 O O . TYR A 1 99 ? 0.862 16.590 2.451 1.00 84.88 99 TYR A O 1
ATOM 806 N N . ASN A 1 100 ? 1.004 17.068 4.635 1.00 83.69 100 ASN A N 1
ATOM 807 C CA . ASN A 1 100 ? 0.976 18.514 4.461 1.00 83.69 100 ASN A CA 1
ATOM 808 C C . ASN A 1 100 ? 1.868 19.175 5.519 1.00 83.69 100 ASN A C 1
ATOM 810 O O . ASN A 1 100 ? 1.517 19.214 6.700 1.00 83.69 100 ASN A O 1
ATOM 814 N N . ALA A 1 101 ? 3.019 19.691 5.084 1.00 85.06 101 ALA A N 1
ATOM 815 C CA . ALA A 1 101 ? 3.991 20.339 5.961 1.00 85.06 101 ALA A CA 1
ATOM 816 C C . ALA A 1 101 ? 3.464 21.654 6.559 1.00 85.06 101 ALA A C 1
ATOM 818 O O . ALA A 1 101 ? 3.694 21.910 7.738 1.00 85.06 101 ALA A O 1
ATOM 819 N N . ASP A 1 102 ? 2.712 22.441 5.784 1.00 88.50 102 ASP A N 1
ATOM 820 C CA . ASP A 1 102 ? 2.209 23.762 6.191 1.00 88.50 102 ASP A CA 1
ATOM 821 C C . ASP A 1 102 ? 1.229 23.672 7.369 1.00 88.50 102 ASP A C 1
ATOM 823 O O . ASP A 1 102 ? 1.204 24.529 8.249 1.00 88.50 102 ASP A O 1
ATOM 827 N N . VAL A 1 103 ? 0.428 22.603 7.402 1.00 88.69 103 VAL A N 1
ATOM 828 C CA . VAL A 1 103 ? -0.560 22.324 8.457 1.00 88.69 103 VAL A CA 1
ATOM 829 C C . VAL A 1 103 ? 0.005 21.374 9.527 1.00 88.69 103 VAL A C 1
ATOM 831 O O . VAL A 1 103 ? -0.652 21.108 10.531 1.00 88.69 103 VAL A O 1
ATOM 834 N N . GLY A 1 104 ? 1.217 20.840 9.335 1.00 84.94 104 GLY A N 1
ATOM 835 C CA . GLY A 1 104 ? 1.824 19.854 10.234 1.00 84.94 104 GLY A CA 1
ATOM 836 C C . GLY A 1 104 ? 1.139 18.481 10.205 1.00 84.94 104 GLY A C 1
ATOM 837 O O . GLY A 1 104 ? 1.180 17.746 11.191 1.00 84.94 104 GLY A O 1
ATOM 838 N N . LYS A 1 105 ? 0.483 18.121 9.095 1.00 85.62 105 LYS A N 1
ATOM 839 C CA . LYS A 1 105 ? -0.149 16.808 8.921 1.00 85.62 105 LYS A CA 1
ATOM 840 C C . LYS A 1 105 ? 0.853 15.796 8.381 1.00 85.62 105 LYS A C 1
ATOM 842 O O . LYS A 1 105 ? 1.394 15.955 7.289 1.00 85.62 105 LYS A O 1
ATOM 847 N N . SER A 1 106 ? 1.042 14.711 9.121 1.00 83.12 106 SER A N 1
ATOM 848 C CA . SER A 1 106 ? 1.775 13.540 8.642 1.00 83.12 106 SER A CA 1
ATOM 849 C C . SER A 1 106 ? 0.957 12.753 7.618 1.00 83.12 106 SER A C 1
ATOM 851 O O . SER A 1 106 ? -0.276 12.774 7.649 1.00 83.12 106 SER A O 1
ATOM 853 N N . PHE A 1 107 ? 1.655 12.027 6.746 1.00 83.38 107 PHE A N 1
ATOM 854 C CA . PHE A 1 107 ? 1.044 10.993 5.919 1.00 83.38 107 PHE A CA 1
ATOM 855 C C . PHE A 1 107 ? 0.533 9.856 6.805 1.00 83.38 107 PHE A C 1
ATOM 857 O O . PHE A 1 107 ? 1.294 9.329 7.617 1.00 83.38 107 PHE A O 1
ATOM 864 N N . ILE A 1 108 ? -0.736 9.481 6.650 1.00 85.12 108 ILE A N 1
ATOM 865 C CA . ILE A 1 108 ? -1.338 8.348 7.363 1.00 85.12 108 ILE A CA 1
ATOM 866 C C . ILE A 1 108 ? -2.186 7.557 6.373 1.00 85.12 108 ILE A C 1
ATOM 868 O O . ILE A 1 108 ? -3.065 8.113 5.721 1.00 85.12 108 ILE A O 1
ATOM 872 N N . LEU A 1 109 ? -1.963 6.250 6.296 1.00 87.06 109 LEU A N 1
ATOM 873 C CA . LEU A 1 109 ? -2.848 5.312 5.616 1.00 87.0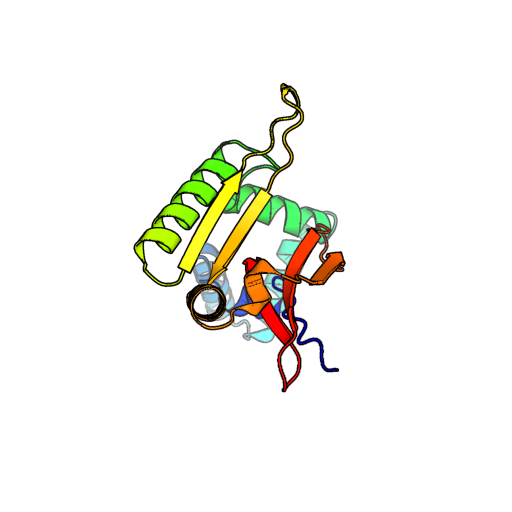6 109 LEU A CA 1
ATOM 874 C C . LEU A 1 109 ? -3.270 4.273 6.647 1.00 87.06 109 LEU A C 1
ATOM 876 O O . LEU A 1 109 ? -2.419 3.562 7.162 1.00 87.06 109 LEU A O 1
ATOM 880 N N . CYS A 1 110 ? -4.563 4.213 6.955 1.00 89.94 110 CYS A N 1
ATOM 881 C CA . CYS A 1 110 ? -5.115 3.239 7.893 1.00 89.94 110 CYS A CA 1
ATOM 882 C C . CYS A 1 110 ? -6.028 2.275 7.140 1.00 89.94 110 CYS A C 1
ATOM 884 O O . CYS A 1 110 ? -6.919 2.702 6.399 1.00 89.94 110 CYS A O 1
ATOM 886 N N . ILE A 1 111 ? -5.801 0.978 7.327 1.00 90.62 111 ILE A N 1
ATOM 887 C CA . ILE A 1 111 ? -6.485 -0.110 6.637 1.00 90.62 111 ILE A CA 1
ATOM 888 C C . ILE A 1 111 ? -7.110 -1.049 7.669 1.00 90.62 111 ILE A C 1
ATOM 890 O O . ILE A 1 111 ? -6.456 -1.623 8.536 1.00 90.62 111 ILE A O 1
ATOM 894 N N . VAL A 1 112 ? -8.410 -1.274 7.516 1.00 91.19 112 VAL A N 1
ATOM 895 C CA . VAL A 1 112 ? -9.205 -2.206 8.310 1.00 91.19 112 VAL A CA 1
ATOM 896 C C . VAL A 1 112 ? -9.792 -3.249 7.369 1.00 91.19 112 VAL A C 1
ATOM 898 O O . VAL A 1 112 ? -10.764 -3.005 6.661 1.00 91.19 112 VAL A O 1
ATOM 901 N N . THR A 1 113 ? -9.214 -4.444 7.348 1.00 91.00 113 THR A N 1
ATOM 902 C CA . THR A 1 113 ? -9.727 -5.547 6.520 1.00 91.00 113 THR A CA 1
ATOM 903 C C . THR A 1 113 ? -11.084 -6.053 7.021 1.00 91.00 113 THR A C 1
ATOM 905 O O . THR A 1 113 ? -11.467 -5.852 8.172 1.00 91.00 113 THR A O 1
ATOM 908 N N . GLY A 1 114 ? -11.809 -6.811 6.199 1.00 91.06 114 GLY A N 1
ATOM 909 C CA . GLY A 1 114 ? -13.087 -7.415 6.581 1.00 91.06 114 GLY A CA 1
ATOM 910 C C . GLY A 1 114 ? -12.968 -8.411 7.742 1.00 91.06 114 GLY A C 1
ATOM 911 O O . GLY A 1 114 ? -13.934 -8.637 8.471 1.00 91.06 114 GLY A O 1
ATOM 912 N N . LEU A 1 115 ? -11.786 -9.000 7.972 1.00 89.94 115 LEU A N 1
ATOM 913 C CA . LEU A 1 115 ? -11.516 -9.748 9.201 1.00 89.94 115 LEU A CA 1
ATOM 914 C C . LEU A 1 115 ? -11.499 -8.810 10.412 1.00 89.94 115 LEU A C 1
ATOM 916 O O . LEU A 1 115 ? -12.229 -9.057 11.367 1.00 89.94 115 LEU A O 1
ATOM 920 N N . MET A 1 116 ? -10.738 -7.719 10.338 1.00 90.94 116 MET A N 1
ATOM 921 C CA . MET A 1 116 ? -10.644 -6.720 11.405 1.00 90.94 116 MET A CA 1
ATOM 922 C C . MET A 1 116 ? -12.008 -6.073 11.696 1.00 90.94 116 MET A C 1
ATOM 924 O O . MET A 1 116 ? -12.400 -5.972 12.854 1.00 90.94 116 MET A O 1
ATOM 928 N N . CYS A 1 117 ? -12.809 -5.740 10.673 1.00 90.25 117 CYS A N 1
ATOM 929 C CA . CYS A 1 117 ? -14.178 -5.241 10.866 1.00 90.25 117 CYS A CA 1
ATOM 930 C C . CYS A 1 117 ? -15.055 -6.228 11.655 1.00 90.25 117 CYS A C 1
ATOM 932 O O . CYS A 1 117 ? -15.860 -5.821 12.491 1.00 90.25 117 CYS A O 1
ATOM 934 N N . ARG A 1 118 ? -14.905 -7.537 11.409 1.00 91.19 118 ARG A N 1
ATOM 935 C CA . ARG A 1 118 ? -15.631 -8.566 12.169 1.00 91.19 118 ARG A CA 1
ATOM 936 C C . ARG A 1 118 ? -15.143 -8.659 13.610 1.00 91.19 118 ARG A C 1
ATOM 938 O O . ARG A 1 118 ? -15.973 -8.868 14.488 1.00 91.19 118 ARG A O 1
ATOM 945 N N . VAL A 1 119 ? -13.842 -8.500 13.853 1.00 90.25 119 VAL A N 1
ATOM 946 C CA . VAL A 1 119 ? -13.280 -8.437 15.211 1.00 90.25 119 VAL A CA 1
ATOM 947 C C . VAL A 1 119 ? -13.884 -7.248 15.959 1.00 90.25 119 VAL A C 1
ATOM 949 O O . VAL A 1 119 ? -14.455 -7.457 17.025 1.00 90.25 119 VAL A O 1
ATOM 952 N N . HIS A 1 120 ? -13.892 -6.056 15.351 1.00 89.31 120 HIS A N 1
ATOM 953 C CA . HIS A 1 120 ? -14.522 -4.851 15.914 1.00 89.31 120 HIS A CA 1
ATOM 954 C C . HIS A 1 120 ? -15.987 -5.057 16.307 1.00 89.31 120 HIS A C 1
ATOM 956 O O . HIS A 1 120 ? -16.412 -4.577 17.350 1.00 89.31 120 HIS A O 1
ATOM 962 N N . GLY A 1 121 ? -16.762 -5.780 15.493 1.00 89.12 121 GLY A N 1
ATOM 963 C CA . GLY A 1 121 ? -18.180 -6.021 15.773 1.00 89.12 121 GLY A CA 1
ATOM 964 C C . GLY A 1 121 ? -18.468 -7.159 16.759 1.00 89.12 121 GLY A C 1
ATOM 965 O O . GLY A 1 121 ? -19.536 -7.173 17.367 1.00 89.12 121 GLY A O 1
ATOM 966 N N . LYS A 1 122 ? -17.568 -8.142 16.895 1.00 90.38 122 LYS A N 1
ATOM 967 C CA . LYS A 1 122 ? -17.825 -9.371 17.674 1.00 90.38 122 LYS A CA 1
ATOM 968 C C . LYS A 1 122 ? -17.090 -9.437 19.006 1.00 90.38 122 LYS A C 1
ATOM 970 O O . LYS A 1 122 ? -17.538 -10.150 19.900 1.00 90.38 122 LYS A O 1
ATOM 975 N N . VAL A 1 123 ? -15.965 -8.747 19.138 1.00 88.50 123 VAL A N 1
ATOM 976 C CA . VAL A 1 123 ? -15.130 -8.789 20.337 1.00 88.50 123 VAL A CA 1
ATOM 977 C C . VAL A 1 123 ? -15.355 -7.495 21.104 1.00 88.50 123 VAL A C 1
ATOM 979 O O . VAL A 1 123 ? -15.008 -6.428 20.628 1.00 88.50 123 VAL A O 1
ATOM 982 N N . ARG A 1 124 ? -15.955 -7.564 22.297 1.00 84.38 124 ARG A N 1
ATOM 983 C CA . ARG A 1 124 ? -16.252 -6.354 23.092 1.00 84.38 124 ARG A CA 1
ATOM 984 C C . ARG A 1 124 ? -14.988 -5.637 23.575 1.00 84.38 124 ARG A C 1
ATOM 986 O O . ARG A 1 124 ? -14.988 -4.418 23.689 1.00 84.38 124 ARG A O 1
ATOM 993 N N . GLN A 1 125 ? -13.915 -6.394 23.798 1.00 82.88 125 GLN A N 1
ATOM 994 C CA . GLN A 1 125 ? -12.633 -5.894 24.305 1.00 82.88 125 GLN A CA 1
ATOM 995 C C . GLN A 1 125 ? -11.921 -4.939 23.333 1.00 82.88 125 GLN A C 1
ATOM 997 O O . GLN A 1 125 ? -11.023 -4.211 23.749 1.00 82.88 125 GLN A O 1
ATOM 1002 N N . THR A 1 126 ? -12.333 -4.888 22.059 1.00 81.38 126 THR A N 1
ATOM 1003 C CA . THR A 1 126 ? -11.739 -3.990 21.054 1.00 81.38 126 THR A CA 1
ATOM 1004 C C . THR A 1 126 ? -11.893 -2.515 21.405 1.00 81.38 126 THR A C 1
ATOM 1006 O O . THR A 1 126 ? -11.054 -1.715 21.004 1.00 81.38 126 THR A O 1
ATOM 1009 N N . GLY A 1 127 ? -12.940 -2.155 22.155 1.00 80.38 127 GLY A N 1
ATOM 1010 C CA . GLY A 1 127 ? -13.162 -0.795 22.646 1.00 80.38 127 GLY A CA 1
ATOM 1011 C C . GLY A 1 127 ? -12.488 -0.489 23.985 1.00 80.38 127 GLY A C 1
ATOM 1012 O O . GLY A 1 127 ? -12.554 0.649 24.438 1.00 80.38 127 GLY A O 1
ATOM 1013 N N . GLU A 1 128 ? -11.873 -1.482 24.632 1.00 82.62 128 GLU A N 1
ATOM 1014 C CA . GLU A 1 128 ? -11.322 -1.357 25.987 1.00 82.62 128 GLU A CA 1
ATOM 1015 C C . GLU A 1 128 ? -9.794 -1.317 25.980 1.00 82.62 128 GLU A C 1
ATOM 1017 O O . GLU A 1 128 ? -9.194 -0.444 26.606 1.00 82.62 128 GLU A O 1
ATOM 1022 N N . LEU A 1 129 ? -9.158 -2.255 25.268 1.00 78.62 129 LEU A N 1
ATOM 1023 C CA . LEU A 1 129 ? -7.706 -2.394 25.246 1.00 78.62 129 LEU A CA 1
ATOM 1024 C C . LEU A 1 129 ? -7.205 -2.730 23.841 1.00 78.62 129 LEU A C 1
ATOM 1026 O O . LEU A 1 129 ? -7.552 -3.761 23.254 1.00 78.62 129 LEU A O 1
ATOM 1030 N N . CYS A 1 130 ? -6.330 -1.861 23.344 1.00 81.75 130 CYS A N 1
ATOM 1031 C CA . CYS A 1 130 ? -5.597 -2.035 22.103 1.00 81.75 130 CYS A CA 1
ATOM 1032 C C . CYS A 1 130 ? -4.099 -2.004 22.401 1.00 81.75 130 CYS A C 1
ATOM 1034 O O . CYS A 1 130 ? -3.603 -1.107 23.081 1.00 81.75 130 CYS A O 1
ATOM 1036 N N . TYR A 1 131 ? -3.384 -2.975 21.858 1.00 82.56 131 TYR A N 1
ATOM 1037 C CA . TYR A 1 131 ? -1.936 -2.993 21.790 1.00 82.56 131 TYR A CA 1
ATOM 1038 C C . TYR A 1 131 ? -1.499 -2.470 20.426 1.00 82.56 131 TYR A C 1
ATOM 1040 O O . TYR A 1 131 ? -2.191 -2.673 19.425 1.00 82.56 131 TYR A O 1
ATOM 1048 N N . MET A 1 132 ? -0.355 -1.795 20.404 1.00 83.56 132 MET A N 1
ATOM 1049 C CA . MET A 1 132 ? 0.240 -1.249 19.192 1.00 83.56 132 MET A CA 1
ATOM 1050 C C . MET A 1 132 ? 1.625 -1.851 19.041 1.00 83.56 132 MET A C 1
ATOM 1052 O O . MET A 1 132 ? 2.466 -1.669 19.921 1.00 83.56 132 MET A O 1
ATOM 1056 N N . ASP A 1 133 ? 1.843 -2.567 17.946 1.00 78.50 133 ASP A N 1
ATOM 1057 C CA . ASP A 1 133 ? 3.178 -2.975 17.532 1.00 78.50 133 ASP A CA 1
ATOM 1058 C C . ASP A 1 133 ? 3.618 -2.049 16.402 1.00 78.50 133 ASP A C 1
ATOM 1060 O O . ASP A 1 133 ? 3.056 -2.067 15.306 1.00 78.50 133 ASP A O 1
ATOM 1064 N N . ALA A 1 134 ? 4.572 -1.177 16.710 1.00 71.69 134 ALA A N 1
ATOM 1065 C CA . ALA A 1 134 ? 5.188 -0.285 15.744 1.00 71.69 134 ALA A CA 1
ATOM 1066 C C . ALA A 1 134 ? 6.503 -0.923 15.303 1.00 71.69 134 ALA A C 1
ATOM 1068 O O . ALA A 1 134 ? 7.560 -0.689 15.891 1.00 71.69 134 ALA A O 1
ATOM 1069 N N . SER A 1 135 ? 6.430 -1.753 14.268 1.00 65.38 135 SER A N 1
ATOM 1070 C CA . SER A 1 135 ? 7.623 -2.292 13.637 1.00 65.38 135 SER A CA 1
ATOM 1071 C C . SER A 1 135 ? 8.127 -1.281 12.610 1.00 65.38 135 SER A C 1
ATOM 1073 O O . SER A 1 135 ? 7.482 -1.044 11.584 1.00 65.38 135 SER A O 1
ATOM 1075 N N . SER A 1 136 ? 9.295 -0.688 12.856 1.00 55.53 136 SER A N 1
ATOM 1076 C CA . SER A 1 136 ? 10.075 -0.089 11.774 1.00 55.53 136 SER A CA 1
ATOM 1077 C C . SER A 1 136 ? 10.593 -1.230 10.901 1.00 55.53 136 SER A C 1
ATOM 1079 O O . SER A 1 136 ? 11.395 -2.045 11.362 1.00 55.53 136 SER A O 1
ATOM 1081 N N . SER A 1 137 ? 10.092 -1.340 9.672 1.00 54.12 137 SER A N 1
ATOM 1082 C CA . SER A 1 137 ? 10.577 -2.353 8.736 1.00 54.12 137 SER A CA 1
ATOM 1083 C C . SER A 1 137 ? 12.015 -2.024 8.320 1.00 54.12 137 SER A C 1
ATOM 1085 O O . SER A 1 137 ? 12.328 -0.866 8.051 1.00 54.12 137 SER A O 1
ATOM 1087 N N . PHE A 1 138 ? 12.873 -3.038 8.175 1.00 42.66 138 PHE A N 1
ATOM 1088 C CA . PHE A 1 138 ? 14.180 -2.922 7.502 1.00 42.66 138 PHE A CA 1
ATOM 1089 C C . PHE A 1 138 ? 14.030 -2.800 5.973 1.00 42.66 138 PHE A C 1
ATOM 1091 O O . PHE A 1 138 ? 14.886 -3.235 5.205 1.00 42.66 138 PHE A O 1
ATOM 1098 N N . GLU A 1 139 ? 12.915 -2.247 5.506 1.00 52.53 139 GLU A N 1
ATOM 1099 C CA . GLU A 1 139 ? 12.756 -1.879 4.112 1.00 52.53 139 GLU A CA 1
ATOM 1100 C C . GLU A 1 139 ? 13.613 -0.655 3.820 1.00 52.53 139 GLU A C 1
ATOM 1102 O O . GLU A 1 139 ? 13.759 0.245 4.647 1.00 52.53 139 GLU A O 1
ATOM 1107 N N . PHE A 1 140 ? 14.129 -0.598 2.598 1.00 47.06 140 PHE A N 1
ATOM 1108 C CA . PHE A 1 140 ? 14.983 0.474 2.097 1.00 47.06 140 PHE A CA 1
ATOM 1109 C C . PHE A 1 140 ? 14.406 1.896 2.331 1.00 47.06 140 PHE A C 1
ATOM 1111 O O . PHE A 1 140 ? 15.142 2.874 2.433 1.00 47.06 140 PHE A O 1
ATOM 1118 N N . PHE A 1 141 ? 13.083 2.012 2.482 1.00 55.62 141 PHE A N 1
ATOM 1119 C CA . PHE A 1 141 ? 12.372 3.273 2.707 1.00 55.62 141 PHE A CA 1
ATOM 1120 C C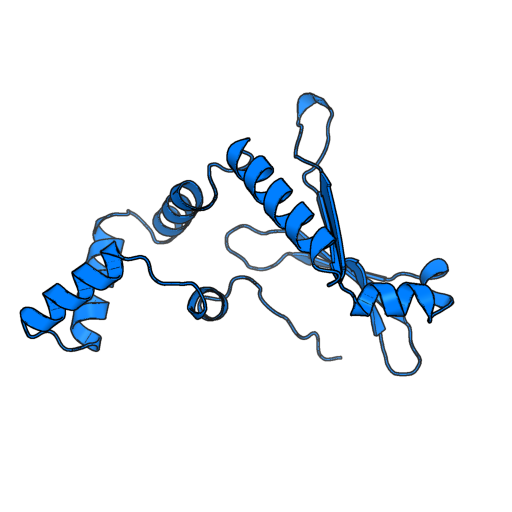 . PHE A 1 141 ? 11.894 3.504 4.144 1.00 55.62 141 PHE A C 1
ATOM 1122 O O . PHE A 1 141 ? 11.282 4.540 4.398 1.00 55.62 141 PHE A O 1
ATOM 1129 N N . ASN A 1 142 ? 12.149 2.564 5.062 1.00 58.28 142 ASN A N 1
ATOM 1130 C CA . ASN A 1 142 ? 11.771 2.640 6.474 1.00 58.28 142 ASN A CA 1
ATOM 1131 C C . ASN A 1 142 ? 10.314 3.103 6.684 1.00 58.28 142 ASN A C 1
ATOM 1133 O O . ASN A 1 142 ? 10.036 4.011 7.471 1.00 58.28 142 ASN A O 1
ATOM 1137 N N . ASN A 1 143 ? 9.375 2.518 5.930 1.00 63.25 143 ASN A N 1
ATOM 1138 C CA . ASN A 1 143 ? 7.958 2.792 6.144 1.00 63.25 143 ASN A CA 1
ATOM 1139 C C . ASN A 1 143 ? 7.580 2.268 7.534 1.00 63.25 143 ASN A C 1
ATOM 1141 O O . ASN A 1 143 ? 7.766 1.086 7.836 1.00 63.25 143 ASN A O 1
ATOM 1145 N N . LEU A 1 144 ? 7.060 3.151 8.383 1.00 67.31 144 LEU A N 1
ATOM 1146 C CA . LEU A 1 144 ? 6.579 2.765 9.700 1.00 67.31 144 LEU A CA 1
ATOM 1147 C C . LEU A 1 144 ? 5.227 2.068 9.541 1.00 67.31 144 LEU A C 1
ATOM 1149 O O . LEU A 1 144 ? 4.243 2.706 9.168 1.00 67.31 144 LEU A O 1
ATOM 1153 N N . ILE A 1 145 ? 5.179 0.772 9.838 1.00 74.44 145 ILE A N 1
ATOM 1154 C CA . ILE A 1 145 ? 3.933 0.008 9.873 1.00 74.44 145 ILE A CA 1
ATOM 1155 C C . ILE A 1 145 ? 3.538 -0.146 11.338 1.00 74.44 145 ILE A C 1
ATOM 1157 O O . ILE A 1 145 ? 4.324 -0.638 12.148 1.00 74.44 145 ILE A O 1
ATOM 1161 N N . THR A 1 146 ? 2.326 0.294 11.679 1.00 80.62 146 THR A N 1
ATOM 1162 C CA . THR A 1 146 ? 1.785 0.166 13.036 1.00 80.62 146 THR A CA 1
ATOM 1163 C C . THR A 1 146 ? 0.612 -0.795 13.022 1.00 80.62 146 THR A C 1
ATOM 1165 O O . THR A 1 146 ? -0.450 -0.473 12.505 1.00 80.62 146 THR A O 1
ATOM 1168 N N . LEU A 1 147 ? 0.775 -1.971 13.621 1.00 82.62 147 LEU A N 1
ATOM 1169 C CA . LEU A 1 147 ? -0.307 -2.938 13.742 1.00 82.62 147 LEU A CA 1
ATOM 1170 C C . LEU A 1 147 ? -1.052 -2.744 15.065 1.00 82.62 147 LEU A C 1
ATOM 1172 O O . LEU A 1 147 ? -0.458 -2.775 16.144 1.00 82.62 147 LEU A O 1
ATOM 1176 N N . LEU A 1 148 ? -2.374 -2.612 14.983 1.00 85.81 148 LEU A N 1
ATOM 1177 C CA . LEU A 1 148 ? -3.265 -2.557 16.138 1.00 85.81 148 LEU A CA 1
ATOM 1178 C C . LEU A 1 148 ? -3.885 -3.932 16.394 1.00 85.81 148 LEU A C 1
ATOM 1180 O O . LEU A 1 148 ? -4.431 -4.548 15.475 1.00 85.81 148 LEU A O 1
ATOM 1184 N N . TYR A 1 149 ? -3.862 -4.404 17.640 1.00 88.50 149 TYR A N 1
ATOM 1185 C CA . TYR A 1 149 ? -4.473 -5.678 18.030 1.00 88.50 149 TYR A CA 1
ATOM 1186 C C . TYR A 1 149 ? -5.092 -5.633 19.429 1.00 88.50 149 TYR A C 1
ATOM 1188 O O . TYR A 1 149 ? -4.715 -4.829 20.273 1.00 88.50 149 TYR A O 1
ATOM 1196 N N . THR A 1 150 ? -6.041 -6.526 19.697 1.00 87.94 150 THR A N 1
ATOM 1197 C CA . THR A 1 150 ? -6.608 -6.752 21.037 1.00 87.94 150 THR A CA 1
ATOM 1198 C C . THR A 1 150 ? -6.288 -8.164 21.516 1.00 87.94 150 THR A C 1
ATOM 1200 O O . THR A 1 150 ? -6.033 -9.052 20.697 1.00 87.94 150 THR A O 1
ATOM 1203 N N . SER A 1 151 ? -6.291 -8.396 22.828 1.00 84.31 151 SER A N 1
ATOM 1204 C CA . SER A 1 151 ? -6.088 -9.737 23.383 1.00 84.31 151 SER A CA 1
ATOM 1205 C C . SER A 1 151 ? -7.322 -10.615 23.175 1.00 84.31 151 SER A C 1
ATOM 1207 O O . SER A 1 151 ? -8.464 -10.160 23.170 1.00 84.31 151 SER A O 1
ATOM 1209 N N . CYS A 1 152 ? -7.094 -11.912 23.001 1.00 81.62 152 CYS A N 1
ATOM 1210 C CA . CYS A 1 152 ? -8.132 -12.933 23.000 1.00 81.62 152 CYS A CA 1
ATOM 1211 C C . CYS A 1 152 ? -7.647 -14.167 23.770 1.00 81.62 152 CYS A C 1
ATOM 1213 O O . CYS A 1 152 ? -6.465 -14.304 24.077 1.00 81.62 152 CYS A O 1
ATOM 1215 N N . THR A 1 153 ? -8.548 -15.106 24.065 1.00 78.50 153 THR A N 1
ATOM 1216 C CA . THR A 1 153 ? -8.223 -16.331 24.823 1.00 78.50 153 THR A CA 1
ATOM 1217 C C . THR A 1 153 ? -7.166 -17.219 24.157 1.00 78.50 153 THR A C 1
ATOM 1219 O O . THR A 1 153 ? -6.559 -18.045 24.828 1.00 78.50 153 THR A O 1
ATOM 1222 N N . ILE A 1 154 ? -6.936 -17.049 22.851 1.00 79.19 154 ILE A N 1
ATOM 1223 C CA . ILE A 1 154 ? -5.994 -17.835 22.036 1.00 79.19 154 ILE A CA 1
ATOM 1224 C C . ILE A 1 154 ? -4.748 -17.001 21.652 1.00 79.19 154 ILE A C 1
ATOM 1226 O O . ILE A 1 154 ? -3.820 -17.516 21.032 1.00 79.19 154 ILE A O 1
ATOM 1230 N N . GLY A 1 155 ? -4.680 -15.720 22.036 1.00 84.62 155 GLY A N 1
ATOM 1231 C CA . GLY A 1 155 ? -3.569 -14.828 21.694 1.00 84.62 155 GLY A CA 1
ATOM 1232 C C . GLY A 1 155 ? -4.019 -13.395 21.418 1.00 84.62 155 GLY A C 1
ATOM 1233 O O . GLY A 1 155 ? -4.457 -12.697 22.329 1.00 84.62 155 GLY A O 1
ATOM 1234 N N . ALA A 1 156 ? -3.884 -12.950 20.166 1.00 85.62 156 ALA A N 1
ATOM 1235 C CA . ALA A 1 156 ? -4.216 -11.594 19.733 1.00 85.62 156 ALA A CA 1
ATOM 1236 C C . ALA A 1 156 ? -5.056 -11.592 18.448 1.00 85.62 156 ALA A C 1
ATOM 1238 O O . ALA A 1 156 ? -4.886 -12.451 17.581 1.00 85.62 156 ALA A O 1
ATOM 1239 N N . LEU A 1 157 ? -5.956 -10.616 18.323 1.00 88.25 157 LEU A N 1
ATOM 1240 C CA . LEU A 1 157 ? -6.781 -10.392 17.137 1.00 88.25 157 LEU A CA 1
ATOM 1241 C C . LEU A 1 157 ? -6.489 -9.016 16.530 1.00 88.25 157 LEU A C 1
ATOM 1243 O O . LEU A 1 157 ? -6.440 -8.037 17.274 1.00 88.25 157 LEU A O 1
ATOM 1247 N N . PRO A 1 158 ? -6.338 -8.9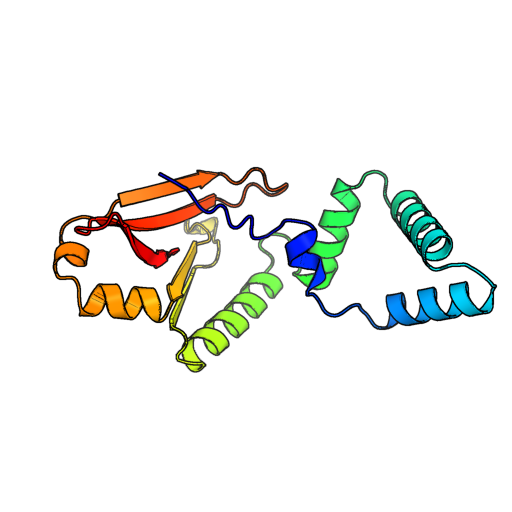16 15.198 1.00 88.44 158 PRO A N 1
ATOM 1248 C CA . PRO A 1 158 ? -5.992 -7.663 14.544 1.00 88.44 158 PRO A CA 1
ATOM 1249 C C . PRO A 1 158 ? -7.186 -6.703 14.478 1.00 88.44 158 PRO A C 1
ATOM 1251 O O . PRO A 1 158 ? -8.329 -7.123 14.270 1.00 88.44 158 PRO A O 1
ATOM 1254 N N . LEU A 1 159 ? -6.899 -5.407 14.585 1.00 87.25 159 LEU A N 1
ATOM 1255 C CA . LEU A 1 159 ? -7.873 -4.312 14.566 1.00 87.25 159 LEU A CA 1
ATOM 1256 C C . LEU A 1 159 ? -7.666 -3.337 13.411 1.00 87.25 159 LEU A C 1
ATOM 1258 O O . LEU A 1 159 ? -8.653 -2.890 12.830 1.00 87.25 159 LEU A O 1
ATOM 1262 N N . ALA A 1 160 ? -6.421 -2.994 13.099 1.00 85.56 160 ALA A N 1
ATOM 1263 C CA . ALA A 1 160 ? -6.065 -2.116 11.990 1.00 85.56 160 ALA A CA 1
ATOM 1264 C C . ALA A 1 160 ? -4.572 -2.243 11.679 1.00 85.56 160 ALA A C 1
ATOM 1266 O O . ALA A 1 160 ? -3.814 -2.769 12.501 1.00 85.56 160 ALA A O 1
ATOM 1267 N N . LEU A 1 161 ? -4.192 -1.745 10.509 1.00 83.38 161 LEU A N 1
ATOM 1268 C CA . LEU A 1 161 ? -2.822 -1.530 10.058 1.00 83.38 161 LEU A CA 1
ATOM 1269 C C . LEU A 1 161 ? -2.672 -0.097 9.541 1.00 83.38 161 LEU A C 1
ATOM 1271 O O . LEU A 1 161 ? -3.674 0.406 8.980 1.00 83.38 161 LEU A O 1
#

Sequence (161 aa):
MACLYYTIITAESLSFRRVDKEVREKYLELFKDGHSPASAMYVHEDELHLSTTNDQELIEKYRDNELGGRNGGSMFQRLTEIVNDFNNSGRGKAILQEYNADVGKSFILCIVTGLMCRVHGKVRQTGELCYMDASSSFEFFNNLITLLYTSCTIGALPLAL

Organism: NCBI:txid588596

Radius of gyration: 20.6 Å; chains: 1; bounding box: 44×43×57 Å

pLDDT: mean 78.15, std 15.89, range [23.2, 94.88]

Foldseek 3Di:
DDDPDPPCDDVVVVVPDDDDPVLVVQLVVCVVVPDDPVRSVVVVVVVLCVVDVDVLVSVQVVCCVPQNDDLDPSNVVVVVVVQVVCCVVLQFHKDWDRDDVVVPDDTDIKTQGPQLVVCVVPPPCLVPDKDWDFDQDPPPVRDTDIWIWGADPVGIGTNMD

Secondary structure (DSSP, 8-state):
-------TTSHHHHTTSPPPHHHHHHHHHHHHTT--HHHHHHHHHHHHHHTSSSHHHHHHHHHHHHH-STT-HHHHHHHHHHHHHHHHTTSEEEEEE--BTTTTBPPEEEEEEHHHHHHHHH-GGGGT--EEEEEE--STT--EEEEEEEEETTEEEEEE-